Protein AF-A0A1S3KSY3-F1 (afdb_monomer_lite)

pLDDT: mean 75.84, std 14.39, range [44.94, 95.6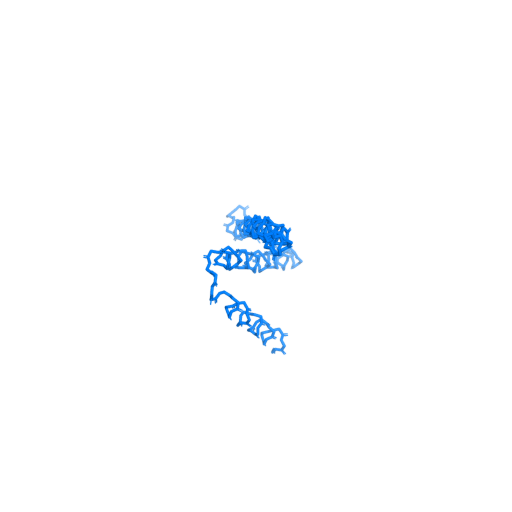9]

Structure (mmCIF, N/CA/C/O backbone):
data_AF-A0A1S3KSY3-F1
#
_entry.id   AF-A0A1S3KSY3-F1
#
loop_
_atom_site.group_PDB
_atom_site.id
_atom_site.type_symbol
_atom_site.label_atom_id
_atom_site.label_alt_id
_atom_site.label_comp_id
_atom_site.label_asym_id
_atom_site.label_entity_id
_atom_site.label_seq_id
_atom_site.pdbx_PDB_ins_code
_atom_site.Cartn_x
_atom_site.Cartn_y
_atom_site.Cartn_z
_atom_site.occupancy
_atom_site.B_iso_or_equiv
_atom_site.auth_seq_id
_atom_site.auth_comp_id
_atom_site.auth_asym_id
_atom_site.auth_atom_id
_atom_site.pdbx_PDB_model_num
ATOM 1 N N . MET A 1 1 ? -37.605 21.793 36.483 1.00 50.72 1 MET A N 1
ATOM 2 C CA . MET A 1 1 ? -37.504 21.871 35.009 1.00 50.72 1 MET A CA 1
ATOM 3 C C . MET A 1 1 ? -36.189 22.560 34.667 1.00 50.72 1 MET A C 1
ATOM 5 O O . MET A 1 1 ? -36.151 23.775 34.697 1.00 50.72 1 MET A O 1
ATOM 9 N N . GLY A 1 2 ? -35.093 21.818 34.480 1.00 53.72 2 GLY A N 1
ATOM 10 C CA . GLY A 1 2 ? -33.781 22.440 34.207 1.00 53.72 2 GLY A CA 1
ATOM 11 C C . GLY A 1 2 ? -32.570 21.506 34.314 1.00 53.72 2 GLY A C 1
ATOM 12 O O . GLY A 1 2 ? -31.487 21.847 33.864 1.00 53.72 2 GLY A O 1
ATOM 13 N N . LEU A 1 3 ? -32.747 20.292 34.845 1.00 49.75 3 LEU A N 1
ATOM 14 C CA . LEU A 1 3 ? -31.694 19.268 34.919 1.00 49.75 3 LEU A CA 1
ATOM 15 C C . LEU A 1 3 ? -31.666 18.326 33.692 1.00 49.75 3 LEU A C 1
ATOM 17 O O . LEU A 1 3 ? -31.154 17.218 33.778 1.00 49.75 3 LEU A O 1
ATOM 21 N N . GLY A 1 4 ? -32.258 18.746 32.567 1.00 51.00 4 GLY A N 1
ATOM 22 C CA . GLY A 1 4 ? -32.344 17.965 31.321 1.00 51.00 4 GLY A CA 1
ATOM 23 C C . GLY A 1 4 ? -31.548 18.540 30.143 1.00 51.00 4 GLY A C 1
ATOM 24 O O . GLY A 1 4 ? -31.403 17.867 29.131 1.00 51.00 4 GLY A O 1
ATOM 25 N N . GLU A 1 5 ? -31.008 19.758 30.260 1.00 50.69 5 GLU A N 1
ATOM 26 C CA . GLU A 1 5 ? -30.401 20.478 29.124 1.00 50.69 5 GLU A CA 1
ATOM 27 C C . GLU A 1 5 ? -28.861 20.443 29.124 1.00 50.69 5 GLU A C 1
ATOM 29 O O . GLU A 1 5 ? -28.235 20.629 28.082 1.00 50.69 5 GLU A O 1
ATOM 34 N N . ALA A 1 6 ? -28.225 20.121 30.257 1.00 51.12 6 ALA A N 1
ATOM 35 C CA . ALA A 1 6 ? -26.764 20.009 30.339 1.00 51.12 6 ALA A CA 1
ATOM 36 C C . ALA A 1 6 ? -26.219 18.687 29.760 1.00 51.12 6 ALA A C 1
ATOM 38 O O . ALA A 1 6 ? -25.087 18.647 29.287 1.00 51.12 6 ALA A O 1
ATOM 39 N N . SER A 1 7 ? -27.024 17.617 29.736 1.00 47.03 7 SER A N 1
ATOM 40 C CA . SER A 1 7 ? -26.601 16.307 29.210 1.00 47.03 7 SER A CA 1
ATOM 41 C C . SER A 1 7 ? -26.757 16.173 27.688 1.00 47.03 7 SER A C 1
ATOM 43 O O . SER A 1 7 ? -26.214 15.236 27.112 1.00 47.03 7 SER A O 1
ATOM 45 N N . ALA A 1 8 ? -27.475 17.090 27.029 1.00 49.59 8 ALA A N 1
ATOM 46 C CA . ALA A 1 8 ? -27.728 17.045 25.583 1.00 49.59 8 ALA A CA 1
ATOM 47 C C . ALA A 1 8 ? -26.726 17.873 24.755 1.00 49.59 8 ALA A C 1
ATOM 49 O O . ALA A 1 8 ? -26.650 17.725 23.539 1.00 49.59 8 ALA A O 1
ATOM 50 N N . ARG A 1 9 ? -25.936 18.746 25.398 1.00 46.03 9 ARG A N 1
ATOM 51 C CA . ARG A 1 9 ? -24.974 19.627 24.713 1.00 46.03 9 ARG A CA 1
ATOM 52 C C . ARG A 1 9 ? -23.563 19.030 24.604 1.00 46.03 9 ARG A C 1
ATOM 54 O O . ARG A 1 9 ? -22.753 19.540 23.839 1.00 46.03 9 ARG A O 1
ATOM 61 N N . GLY A 1 10 ? -23.293 17.945 25.332 1.00 44.94 10 GLY A N 1
ATOM 62 C CA . GLY A 1 10 ? -22.073 17.144 25.184 1.00 44.94 10 GLY A CA 1
ATOM 63 C C . GLY A 1 10 ? -22.133 16.164 24.010 1.00 44.94 10 GLY A C 1
ATOM 64 O O . GLY A 1 10 ? -21.118 15.926 23.385 1.00 44.94 10 GLY A O 1
ATOM 65 N N . THR A 1 11 ? -23.320 15.668 23.646 1.00 51.12 11 THR A N 1
ATOM 66 C CA . THR A 1 11 ? -23.484 14.568 22.677 1.00 51.12 11 THR A CA 1
ATOM 67 C C . THR A 1 11 ? -23.676 15.007 21.221 1.00 51.12 11 THR A C 1
ATOM 69 O O . THR A 1 11 ? -23.556 14.180 20.320 1.00 51.12 11 THR A O 1
ATOM 72 N N . ALA A 1 12 ? -23.941 16.292 20.952 1.00 48.34 12 ALA A N 1
ATOM 73 C CA . ALA A 1 12 ? -24.063 16.805 19.582 1.00 48.34 12 ALA A CA 1
ATOM 74 C C . ALA A 1 12 ? -22.694 16.949 18.887 1.00 48.34 12 ALA A C 1
ATOM 76 O O . ALA A 1 12 ? -22.552 16.584 17.724 1.00 48.34 12 ALA A O 1
ATOM 77 N N . MET A 1 13 ? -21.660 17.393 19.616 1.00 49.59 13 MET A N 1
ATOM 78 C CA . MET A 1 13 ? -20.311 17.555 19.052 1.00 49.59 13 MET A CA 1
ATOM 79 C C . MET A 1 13 ? -19.591 16.216 18.826 1.00 49.59 13 MET A C 1
ATOM 81 O O . MET A 1 13 ? -18.684 16.138 17.999 1.00 49.59 13 MET A O 1
ATOM 85 N N . ASP A 1 14 ? -20.026 15.152 19.504 1.00 55.34 14 ASP A N 1
ATOM 86 C CA . ASP A 1 14 ? -19.497 13.803 19.296 1.00 55.34 14 ASP A CA 1
ATOM 87 C C . ASP A 1 14 ? -20.012 13.180 17.986 1.00 55.34 14 ASP A C 1
ATOM 89 O O . ASP A 1 14 ? -19.254 12.514 17.279 1.00 55.34 14 ASP A O 1
ATOM 93 N N . GLY A 1 15 ? -21.274 13.436 17.611 1.00 58.66 15 GLY A N 1
ATOM 94 C CA . GLY A 1 15 ? -21.894 12.888 16.396 1.00 58.66 15 GLY A CA 1
ATOM 95 C C . GLY A 1 15 ? -21.346 13.481 15.091 1.00 58.66 15 GLY A C 1
ATOM 96 O O . GLY A 1 15 ? -21.083 12.744 14.132 1.00 58.66 15 GLY A O 1
ATOM 97 N N . ASP A 1 16 ? -21.108 14.795 15.066 1.00 61.56 16 ASP A N 1
ATOM 98 C CA . ASP A 1 16 ? -20.526 15.490 13.909 1.00 61.56 16 ASP A CA 1
ATOM 99 C C . ASP A 1 16 ? -19.032 15.161 13.744 1.00 61.56 16 ASP A C 1
ATOM 101 O O . ASP A 1 16 ? -18.549 14.946 12.629 1.00 61.56 16 ASP A O 1
ATOM 105 N N . CYS A 1 17 ? -18.298 15.035 14.856 1.00 65.50 17 CYS A N 1
ATOM 106 C CA . CYS A 1 17 ? -16.884 14.664 14.852 1.00 65.50 17 CYS A CA 1
ATOM 107 C C . CYS A 1 17 ? -16.673 13.216 14.375 1.00 65.50 17 CYS A C 1
ATOM 109 O O . CYS A 1 17 ? -15.844 12.975 13.493 1.00 65.50 17 CYS A O 1
ATOM 111 N N . LEU A 1 18 ? -17.472 12.254 14.864 1.00 68.12 18 LEU A N 1
ATOM 112 C CA . LEU A 1 18 ? -17.411 10.865 14.390 1.00 68.12 18 LEU A CA 1
ATOM 113 C C . LEU A 1 18 ? -17.749 10.738 12.901 1.00 68.12 18 LEU A C 1
ATOM 115 O O . LEU A 1 18 ? -17.142 9.924 12.201 1.00 68.12 18 LEU A O 1
ATOM 119 N N . SER A 1 19 ? -18.696 11.539 12.410 1.00 74.38 19 SER A N 1
ATOM 120 C CA . SER A 1 19 ? -19.078 11.554 10.995 1.00 74.38 19 SER A CA 1
ATOM 121 C C . SER A 1 19 ? -17.968 12.138 10.117 1.00 74.38 19 SER A C 1
ATOM 123 O O . SER A 1 19 ? -17.625 11.543 9.094 1.00 74.38 19 SER A O 1
ATOM 125 N N . CYS A 1 20 ? -17.330 13.231 10.552 1.00 76.44 20 CYS A N 1
ATOM 126 C CA . CYS A 1 20 ? -16.143 13.792 9.899 1.00 76.44 20 CYS A CA 1
ATOM 127 C C . CYS A 1 20 ? -14.987 12.786 9.849 1.00 76.44 20 CYS A C 1
ATOM 129 O O . CYS A 1 20 ? -14.375 12.604 8.798 1.00 76.44 20 CYS A O 1
ATOM 131 N N . ILE A 1 21 ? -14.708 12.091 10.953 1.00 78.44 21 ILE A N 1
ATOM 132 C CA . ILE A 1 21 ? -13.630 11.097 11.021 1.00 78.44 21 ILE A CA 1
ATOM 133 C C . ILE A 1 21 ? -13.932 9.896 10.117 1.00 78.44 21 ILE A C 1
ATOM 135 O O . ILE A 1 21 ? -13.057 9.490 9.354 1.00 78.44 21 ILE A O 1
ATOM 139 N N . LYS A 1 22 ? -15.161 9.357 10.129 1.00 72.12 22 LYS A N 1
ATOM 140 C CA . LYS A 1 22 ? -15.573 8.276 9.210 1.00 72.12 22 LYS A CA 1
ATOM 141 C C . LYS A 1 22 ? -15.414 8.697 7.746 1.00 72.12 22 LYS A C 1
ATOM 143 O O . LYS A 1 22 ? -14.908 7.915 6.942 1.00 72.12 22 LYS A O 1
ATOM 148 N N . TYR A 1 23 ? -15.800 9.927 7.408 1.00 79.94 23 TYR A N 1
ATOM 149 C CA . TYR A 1 23 ? -15.693 10.452 6.047 1.00 79.94 23 TYR A CA 1
ATOM 150 C C . TYR A 1 23 ? -14.238 10.662 5.609 1.00 79.94 23 TYR A C 1
ATOM 152 O O . TYR A 1 23 ? -13.853 10.218 4.529 1.00 79.94 23 TYR A O 1
ATOM 160 N N . LEU A 1 24 ? -13.401 11.264 6.462 1.00 83.75 24 LEU A N 1
ATOM 161 C CA . LEU A 1 24 ? -11.964 11.420 6.210 1.00 83.75 24 LEU A CA 1
ATOM 162 C C . LEU A 1 24 ? -11.267 10.064 6.072 1.00 83.75 24 LEU A C 1
ATOM 164 O O . LEU A 1 24 ? -10.432 9.892 5.185 1.00 83.75 24 LEU A O 1
ATOM 168 N N . MET A 1 25 ? -11.639 9.087 6.901 1.00 82.00 25 MET A N 1
ATOM 169 C CA . MET A 1 25 ? -11.104 7.732 6.831 1.00 82.00 25 MET A CA 1
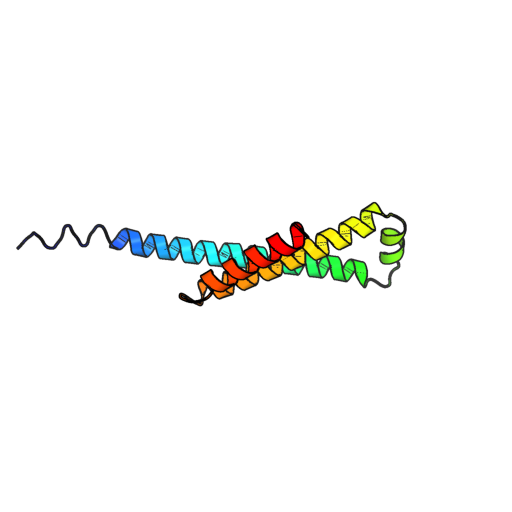ATOM 170 C C . MET A 1 25 ? -11.496 7.054 5.515 1.00 82.00 25 MET A C 1
ATOM 172 O O . MET A 1 25 ? -10.640 6.461 4.863 1.00 82.00 25 MET A O 1
ATOM 176 N N . PHE A 1 26 ? -12.753 7.173 5.084 1.00 82.31 26 PHE A N 1
ATOM 177 C CA . PHE A 1 26 ? -13.192 6.654 3.789 1.00 82.31 26 PHE A CA 1
ATOM 178 C C . PHE A 1 26 ? -12.451 7.326 2.627 1.00 82.31 26 PHE A C 1
ATOM 180 O O . PHE A 1 26 ? -11.922 6.632 1.762 1.00 82.31 26 PHE A O 1
ATOM 187 N N . LEU A 1 27 ? -12.348 8.658 2.640 1.00 88.00 27 LEU A N 1
ATOM 188 C CA . LEU A 1 27 ? -11.674 9.428 1.596 1.00 88.00 27 LEU A CA 1
ATOM 189 C C . LEU A 1 27 ? -10.190 9.060 1.487 1.00 88.00 27 LEU A C 1
ATOM 191 O O . LEU A 1 27 ? -9.702 8.789 0.395 1.00 88.00 27 LEU A O 1
ATOM 195 N N . PHE A 1 28 ? -9.473 9.007 2.607 1.00 87.88 28 PHE A N 1
ATOM 196 C CA . PHE A 1 28 ? -8.052 8.672 2.613 1.00 87.88 28 PHE A CA 1
ATOM 197 C C . PHE A 1 28 ? -7.795 7.225 2.166 1.00 87.88 28 PHE A C 1
ATOM 199 O O . PHE A 1 28 ? -6.916 6.988 1.340 1.00 87.88 28 PHE A O 1
ATOM 206 N N . ASN A 1 29 ? -8.600 6.261 2.633 1.00 86.50 29 ASN A N 1
ATOM 207 C CA . ASN A 1 29 ? -8.505 4.871 2.171 1.00 86.50 29 ASN A CA 1
ATOM 208 C C . ASN A 1 29 ? -8.828 4.736 0.678 1.00 86.50 29 ASN A C 1
ATOM 210 O O . ASN A 1 29 ? -8.171 3.969 -0.022 1.00 86.50 29 ASN A O 1
ATOM 214 N N . PHE A 1 30 ? -9.785 5.516 0.173 1.00 87.88 30 PHE A N 1
ATOM 215 C CA . PHE A 1 30 ? -10.108 5.556 -1.248 1.00 87.88 30 PHE A CA 1
ATOM 216 C C . PHE A 1 30 ? -8.964 6.148 -2.086 1.00 87.88 30 PHE A C 1
ATOM 218 O O . PHE A 1 30 ? -8.635 5.616 -3.144 1.00 87.88 30 PHE A O 1
ATOM 225 N N . LEU A 1 31 ? -8.295 7.197 -1.599 1.00 93.06 31 LEU A N 1
ATOM 226 C CA . LEU A 1 31 ? -7.100 7.743 -2.249 1.00 93.06 31 LEU A CA 1
ATOM 227 C C . LEU A 1 31 ? -5.943 6.735 -2.260 1.00 93.06 31 LEU A C 1
ATOM 229 O O . LEU A 1 31 ? -5.284 6.585 -3.288 1.00 93.06 31 LEU A O 1
ATOM 233 N N . ILE A 1 32 ? -5.726 6.007 -1.160 1.00 89.94 32 ILE A N 1
ATOM 234 C CA . ILE A 1 32 ? -4.734 4.922 -1.102 1.00 89.94 32 ILE A CA 1
ATOM 235 C C . ILE A 1 32 ? -5.085 3.806 -2.089 1.00 89.94 32 ILE A C 1
ATOM 237 O O . ILE A 1 32 ? -4.206 3.328 -2.801 1.00 89.94 32 ILE A O 1
ATOM 241 N N . PHE A 1 33 ? -6.357 3.419 -2.174 1.00 91.62 33 PHE A N 1
ATOM 242 C CA . PHE A 1 33 ? -6.834 2.423 -3.129 1.00 91.62 33 PHE A CA 1
ATOM 243 C C . PHE A 1 33 ? -6.556 2.848 -4.578 1.00 91.62 33 PHE A C 1
ATOM 245 O O . PHE A 1 33 ? -5.988 2.072 -5.349 1.00 91.62 33 PHE A O 1
ATOM 252 N N . LEU A 1 34 ? -6.890 4.094 -4.935 1.00 94.69 34 LEU A N 1
ATOM 253 C CA . LEU A 1 34 ? -6.605 4.646 -6.259 1.00 94.69 34 LEU A CA 1
ATOM 254 C C . LEU A 1 34 ? -5.099 4.692 -6.536 1.00 94.69 34 LEU A C 1
ATOM 256 O O . LEU A 1 34 ? -4.664 4.238 -7.593 1.00 94.69 34 LEU A O 1
ATOM 260 N N . GLY A 1 35 ? -4.296 5.155 -5.576 1.00 94.81 35 GLY A N 1
ATOM 261 C CA . GLY A 1 35 ? -2.837 5.167 -5.685 1.00 94.81 35 GLY A CA 1
ATOM 262 C C . GLY A 1 35 ? -2.246 3.768 -5.879 1.00 94.81 35 GLY A C 1
ATOM 263 O O . GLY A 1 35 ? -1.439 3.563 -6.782 1.00 94.81 35 GLY A O 1
ATOM 264 N N . GLY A 1 36 ? -2.695 2.783 -5.098 1.00 94.69 36 GLY A N 1
ATOM 265 C CA . GLY A 1 36 ? -2.293 1.382 -5.235 1.00 94.69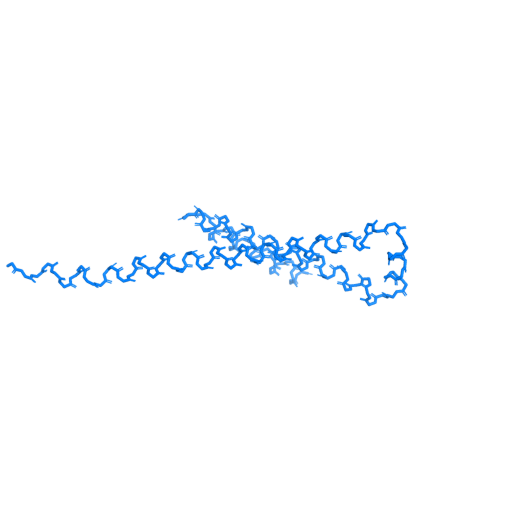 36 GLY A CA 1
ATOM 266 C C . GLY A 1 36 ? -2.682 0.800 -6.593 1.00 94.69 36 GLY A C 1
ATOM 267 O O . GLY A 1 36 ? -1.850 0.183 -7.254 1.00 94.69 36 GLY A O 1
ATOM 268 N N . SER A 1 37 ? -3.905 1.069 -7.064 1.00 94.69 37 SER A N 1
ATOM 269 C CA . SER A 1 37 ? -4.358 0.641 -8.395 1.00 94.69 37 SER A CA 1
ATOM 270 C C . SER A 1 37 ? -3.525 1.255 -9.524 1.00 94.69 37 SER A C 1
ATOM 272 O O . SER A 1 37 ? -3.196 0.566 -10.487 1.00 94.69 37 SER A O 1
ATOM 274 N N . PHE A 1 38 ? -3.115 2.520 -9.381 1.00 95.69 38 PHE A N 1
ATOM 275 C CA . PHE A 1 38 ? -2.253 3.202 -10.340 1.00 95.69 38 PHE A CA 1
ATOM 276 C C . PHE A 1 38 ? -0.843 2.603 -10.350 1.00 95.69 38 PHE A C 1
ATOM 278 O O . PHE A 1 38 ? -0.326 2.283 -11.417 1.00 95.69 38 PHE A O 1
ATOM 285 N N . LEU A 1 39 ? -0.241 2.380 -9.177 1.00 93.69 39 LEU A N 1
ATOM 286 C CA . LEU A 1 39 ? 1.075 1.742 -9.057 1.00 93.69 39 LEU A CA 1
ATOM 287 C C . LEU A 1 39 ? 1.076 0.314 -9.614 1.00 93.69 39 LEU A C 1
ATOM 289 O O . LEU A 1 39 ? 2.016 -0.067 -10.308 1.00 93.69 39 LEU A O 1
ATOM 293 N N . LEU A 1 40 ?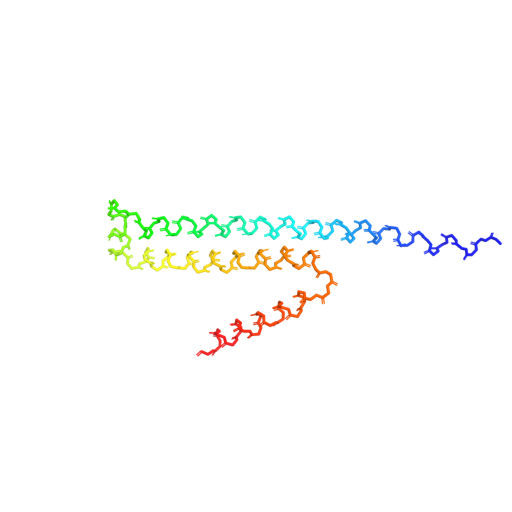 0.013 -0.456 -9.367 1.00 94.12 40 LEU A N 1
ATOM 294 C CA . LEU A 1 40 ? -0.180 -1.772 -9.973 1.00 94.12 40 LEU A CA 1
ATOM 295 C C . LEU A 1 40 ? -0.315 -1.681 -11.489 1.00 94.12 40 LEU A C 1
ATOM 297 O O . LEU A 1 40 ? 0.350 -2.427 -12.197 1.00 94.12 40 LEU A O 1
ATOM 301 N N . GLY A 1 41 ? -1.140 -0.760 -11.988 1.00 93.19 41 GLY A N 1
ATOM 302 C CA . GLY A 1 41 ? -1.327 -0.543 -13.419 1.00 93.19 41 GLY A CA 1
ATOM 303 C C . GLY A 1 41 ? -0.014 -0.209 -14.120 1.00 93.19 41 GLY A C 1
ATOM 304 O O . GLY A 1 41 ? 0.321 -0.850 -15.110 1.00 93.19 41 GLY A O 1
ATOM 305 N N . VAL A 1 42 ? 0.769 0.724 -13.570 1.00 90.44 42 VAL A N 1
ATOM 306 C CA . VAL A 1 42 ? 2.090 1.094 -14.103 1.00 90.44 42 VAL A CA 1
ATOM 307 C C . VAL A 1 42 ? 3.085 -0.062 -13.983 1.00 90.44 42 VAL A C 1
ATOM 309 O O . VAL A 1 42 ? 3.805 -0.342 -14.936 1.00 90.44 42 VAL A O 1
ATOM 312 N N . GLY A 1 43 ? 3.114 -0.771 -12.852 1.00 89.62 43 GLY A N 1
ATOM 313 C CA . GLY A 1 43 ? 3.991 -1.927 -12.666 1.00 89.62 43 GLY A CA 1
ATOM 314 C C . GLY A 1 43 ? 3.704 -3.033 -13.682 1.00 89.62 43 GLY A C 1
ATOM 315 O O . GLY A 1 43 ? 4.613 -3.479 -14.380 1.00 89.62 43 GLY A O 1
ATOM 316 N N . VAL A 1 44 ? 2.434 -3.426 -13.827 1.00 90.25 44 VAL A N 1
ATOM 317 C CA . VAL A 1 44 ? 1.993 -4.421 -14.818 1.00 90.25 44 VAL A CA 1
ATOM 318 C C . VAL A 1 44 ? 2.259 -3.931 -16.237 1.00 90.25 44 VAL A C 1
ATOM 320 O O . VAL A 1 44 ? 2.739 -4.713 -17.052 1.00 90.25 44 VAL A O 1
ATOM 323 N N . TRP A 1 45 ? 2.004 -2.653 -16.530 1.00 89.12 45 TRP A N 1
ATOM 324 C CA . TRP A 1 45 ? 2.295 -2.058 -17.833 1.00 89.12 45 TRP A CA 1
ATOM 325 C C . TRP A 1 45 ? 3.767 -2.248 -18.204 1.00 89.12 45 TRP A C 1
ATOM 327 O O . TRP A 1 45 ? 4.062 -2.815 -19.249 1.00 89.12 45 TRP A O 1
ATOM 337 N N . VAL A 1 46 ? 4.689 -1.887 -17.306 1.00 85.31 46 VAL A N 1
ATOM 338 C CA . VAL A 1 46 ? 6.140 -2.052 -17.511 1.00 85.31 46 VAL A CA 1
ATOM 339 C C . VAL A 1 46 ? 6.542 -3.524 -17.693 1.00 85.31 46 VAL A C 1
ATOM 341 O O . VAL A 1 46 ? 7.468 -3.823 -18.444 1.00 85.31 46 VAL A O 1
ATOM 344 N N . LEU A 1 47 ? 5.848 -4.454 -17.030 1.00 81.19 47 LEU A N 1
ATOM 345 C CA . LEU A 1 47 ? 6.084 -5.900 -17.137 1.00 81.19 47 LEU A CA 1
ATOM 346 C C . LEU A 1 47 ? 5.546 -6.517 -18.440 1.00 81.19 47 LEU A C 1
ATOM 348 O O . LEU A 1 47 ? 6.112 -7.503 -18.913 1.00 81.19 47 LEU A O 1
ATOM 352 N N . VAL A 1 48 ? 4.455 -5.976 -18.989 1.00 83.44 48 VAL A N 1
ATOM 353 C CA . VAL A 1 48 ? 3.747 -6.503 -20.171 1.00 83.44 48 VAL A CA 1
ATOM 354 C C . VAL A 1 48 ? 4.181 -5.817 -21.468 1.00 83.44 48 VAL A C 1
ATOM 356 O O . VAL A 1 48 ? 3.957 -6.377 -22.539 1.00 83.44 48 VAL A O 1
ATOM 359 N N . ASP A 1 49 ? 4.817 -4.644 -21.394 1.00 82.69 49 ASP A N 1
ATOM 360 C CA . ASP A 1 49 ? 5.153 -3.837 -22.566 1.00 82.69 49 ASP A CA 1
ATOM 361 C C . ASP A 1 49 ? 6.027 -4.616 -23.581 1.00 82.69 49 ASP A C 1
ATOM 363 O O . ASP A 1 49 ? 7.183 -4.953 -23.288 1.00 82.69 49 ASP A O 1
ATOM 367 N N . PRO A 1 50 ? 5.508 -4.909 -24.791 1.00 61.59 50 PRO A N 1
ATOM 368 C CA . PRO A 1 50 ? 6.213 -5.707 -25.793 1.00 61.59 50 PRO A CA 1
ATOM 369 C C . PRO A 1 50 ? 7.304 -4.915 -26.528 1.00 61.59 50 PRO A C 1
ATOM 371 O O . PRO A 1 50 ? 7.999 -5.464 -27.379 1.00 61.59 50 PRO A O 1
ATOM 374 N N . THR A 1 51 ? 7.479 -3.629 -26.215 1.00 70.12 51 THR A N 1
ATOM 375 C CA . THR A 1 51 ? 8.412 -2.719 -26.899 1.00 70.12 51 THR A CA 1
ATOM 376 C C . THR A 1 51 ? 9.879 -2.864 -26.462 1.00 70.12 51 THR A C 1
ATOM 378 O O . THR A 1 51 ? 10.728 -2.078 -26.874 1.00 70.12 51 THR A O 1
ATOM 381 N N . GLY A 1 52 ? 10.214 -3.878 -25.654 1.00 69.50 52 GLY A N 1
ATOM 382 C CA . GLY A 1 52 ? 11.583 -4.144 -25.183 1.00 69.50 52 GLY A CA 1
ATOM 383 C C . GLY A 1 52 ? 11.951 -3.447 -23.868 1.00 69.50 52 GLY A C 1
ATOM 384 O O . GLY A 1 52 ? 13.047 -3.654 -23.351 1.00 69.50 52 GLY A O 1
ATOM 385 N N . PHE A 1 53 ? 11.030 -2.691 -23.260 1.00 72.19 53 PHE A N 1
ATOM 386 C CA . PHE A 1 53 ? 11.211 -2.109 -21.922 1.00 72.19 53 PHE A CA 1
ATOM 387 C C . PHE A 1 53 ? 11.499 -3.165 -20.855 1.00 72.19 53 PHE A C 1
ATOM 389 O O . PHE A 1 53 ? 12.351 -2.956 -19.992 1.00 72.19 53 PHE A O 1
ATOM 396 N N . ARG A 1 54 ? 10.850 -4.330 -20.955 1.00 72.94 54 ARG A N 1
ATOM 397 C CA . ARG A 1 54 ? 11.116 -5.471 -20.077 1.00 72.94 54 ARG A CA 1
ATOM 398 C C . ARG A 1 54 ? 12.574 -5.932 -20.147 1.00 72.94 54 ARG A C 1
ATOM 400 O O . ARG A 1 54 ? 13.145 -6.242 -19.109 1.00 72.94 54 ARG A O 1
ATOM 407 N N . GLU A 1 55 ? 13.188 -5.925 -21.330 1.00 76.62 55 GLU A N 1
ATOM 408 C CA . GLU A 1 55 ? 14.594 -6.310 -21.526 1.00 76.62 55 GLU A CA 1
ATOM 409 C C . GLU A 1 55 ? 15.554 -5.257 -20.949 1.00 76.62 55 GLU A C 1
ATOM 411 O O . GLU A 1 55 ? 16.539 -5.608 -20.310 1.00 76.62 55 GLU A O 1
ATOM 416 N N . ILE A 1 56 ? 15.243 -3.963 -21.083 1.00 74.00 56 ILE A N 1
ATOM 417 C CA . ILE A 1 56 ? 16.050 -2.862 -20.517 1.00 74.00 56 ILE A CA 1
ATOM 418 C C . ILE A 1 56 ? 15.990 -2.861 -18.981 1.00 74.00 56 ILE A C 1
ATOM 420 O O . ILE A 1 56 ? 16.998 -2.642 -18.299 1.00 74.00 56 ILE A O 1
ATOM 424 N N . VAL A 1 57 ? 14.805 -3.128 -18.429 1.00 73.81 57 VAL A N 1
ATOM 425 C CA . VAL A 1 57 ? 14.584 -3.276 -16.987 1.00 73.81 57 VAL A CA 1
ATOM 426 C C . VAL A 1 57 ? 15.252 -4.549 -16.466 1.00 73.81 57 VAL A C 1
ATOM 428 O O . VAL A 1 57 ? 15.876 -4.503 -15.412 1.00 73.81 57 VAL A O 1
ATOM 431 N N . ALA A 1 58 ? 15.183 -5.665 -17.199 1.00 73.94 58 ALA A N 1
ATOM 432 C CA . ALA A 1 58 ? 15.838 -6.923 -16.833 1.00 73.94 58 ALA A CA 1
ATOM 433 C C . ALA A 1 58 ? 17.368 -6.864 -16.955 1.00 73.94 58 ALA A C 1
ATOM 435 O O . ALA A 1 58 ? 18.066 -7.501 -16.169 1.00 73.94 58 ALA A O 1
ATOM 436 N N . ALA A 1 59 ? 17.899 -6.060 -17.881 1.00 82.31 59 ALA A N 1
ATOM 437 C CA . ALA A 1 59 ? 19.335 -5.832 -18.029 1.00 82.31 59 ALA A CA 1
ATOM 438 C C . ALA A 1 59 ? 19.958 -5.176 -16.788 1.00 82.31 59 ALA A C 1
ATOM 440 O O . ALA A 1 59 ? 21.164 -5.280 -16.570 1.00 82.31 59 ALA A O 1
ATOM 441 N N . ASN A 1 60 ? 19.142 -4.520 -15.959 1.00 82.19 60 ASN A N 1
ATOM 442 C CA . ASN A 1 60 ? 19.592 -3.880 -14.740 1.00 82.19 60 ASN A CA 1
ATOM 443 C C . ASN A 1 60 ? 18.877 -4.475 -13.515 1.00 82.19 60 ASN A C 1
ATOM 445 O O . ASN A 1 60 ? 17.713 -4.153 -13.259 1.00 82.19 60 ASN A O 1
ATOM 449 N N . PRO A 1 61 ? 19.573 -5.259 -12.675 1.00 81.31 61 PRO A N 1
ATOM 450 C CA . PRO A 1 61 ? 18.947 -5.958 -11.549 1.00 81.31 61 PRO A CA 1
ATOM 451 C C . PRO A 1 61 ? 18.265 -5.012 -10.545 1.00 81.31 61 PRO A C 1
ATOM 453 O O . PRO A 1 61 ? 17.280 -5.387 -9.909 1.00 81.31 61 PRO A O 1
ATOM 456 N N . LEU A 1 62 ? 18.738 -3.765 -10.440 1.00 84.44 62 LEU A N 1
ATOM 457 C CA . LEU A 1 62 ? 18.130 -2.732 -9.598 1.00 84.44 62 LEU A CA 1
ATOM 458 C C . LEU A 1 62 ? 16.739 -2.309 -10.089 1.00 84.44 62 LEU A C 1
ATOM 460 O O . LEU A 1 62 ? 15.816 -2.203 -9.285 1.00 84.44 62 LEU A O 1
ATOM 464 N N . PHE A 1 63 ? 16.568 -2.100 -11.397 1.00 83.75 63 PHE A N 1
ATOM 465 C CA . PHE A 1 63 ? 15.278 -1.699 -11.962 1.00 83.75 63 PHE A CA 1
ATOM 466 C C . PHE A 1 63 ? 14.285 -2.858 -11.936 1.00 83.75 63 PHE A C 1
ATOM 468 O O . PHE A 1 63 ? 13.129 -2.657 -11.572 1.00 83.75 63 PHE A O 1
ATOM 475 N N . PHE A 1 64 ? 14.744 -4.076 -12.237 1.00 83.00 64 PHE A N 1
ATOM 476 C CA . PHE A 1 64 ? 13.919 -5.278 -12.138 1.00 83.00 64 PHE A CA 1
ATOM 477 C C . PHE A 1 64 ? 13.366 -5.480 -10.720 1.00 83.00 64 PHE A C 1
ATOM 479 O O . PHE A 1 64 ? 12.164 -5.667 -10.531 1.00 83.00 64 PHE A O 1
ATOM 486 N N . THR A 1 65 ? 14.233 -5.347 -9.713 1.00 87.31 65 THR A N 1
ATOM 487 C CA . THR A 1 65 ? 13.840 -5.423 -8.300 1.00 87.31 65 THR A CA 1
ATOM 488 C C . THR A 1 65 ? 12.897 -4.278 -7.925 1.00 87.31 65 THR A C 1
ATOM 490 O O . THR A 1 65 ? 11.879 -4.504 -7.276 1.00 87.31 65 THR A O 1
ATOM 493 N N . GLY A 1 66 ? 13.185 -3.056 -8.380 1.00 88.44 66 GLY A N 1
ATOM 494 C CA . GLY A 1 66 ? 12.353 -1.880 -8.124 1.00 88.44 66 GLY A CA 1
ATOM 495 C C . GLY A 1 66 ? 10.920 -2.030 -8.638 1.00 88.44 66 GLY A C 1
ATOM 496 O O . GLY A 1 66 ? 9.980 -1.748 -7.900 1.00 88.44 66 GLY A O 1
ATOM 497 N N . VAL A 1 67 ? 10.735 -2.538 -9.862 1.00 88.19 67 VAL A N 1
ATOM 498 C CA . VAL A 1 67 ? 9.398 -2.786 -10.434 1.00 88.19 67 VAL A CA 1
ATOM 499 C C . VAL A 1 67 ? 8.634 -3.817 -9.607 1.00 88.19 67 VAL A C 1
ATOM 501 O O . VAL A 1 67 ? 7.459 -3.610 -9.313 1.00 88.19 67 VAL A O 1
ATOM 504 N N . TYR A 1 68 ? 9.298 -4.888 -9.167 1.00 87.81 68 TYR A N 1
ATOM 505 C CA . TYR A 1 68 ? 8.669 -5.920 -8.341 1.00 87.81 68 TYR A CA 1
ATOM 506 C C . TYR A 1 68 ? 8.269 -5.397 -6.952 1.00 87.81 68 TYR A C 1
ATOM 508 O O . TYR A 1 68 ? 7.182 -5.705 -6.465 1.00 87.81 68 TYR A O 1
ATOM 516 N N . ILE A 1 69 ? 9.103 -4.551 -6.337 1.00 91.00 69 ILE A N 1
ATOM 517 C CA . ILE A 1 69 ? 8.792 -3.892 -5.059 1.00 91.00 69 ILE A CA 1
ATOM 518 C C . ILE A 1 69 ? 7.622 -2.920 -5.222 1.00 91.00 69 ILE A C 1
ATOM 520 O O . ILE A 1 69 ? 6.720 -2.922 -4.390 1.00 91.00 69 ILE A O 1
ATOM 524 N N . ILE A 1 70 ? 7.598 -2.114 -6.288 1.00 89.50 70 ILE A N 1
ATOM 525 C CA . ILE A 1 70 ? 6.484 -1.196 -6.574 1.00 89.50 70 ILE A CA 1
ATOM 526 C C . ILE A 1 70 ? 5.187 -1.980 -6.795 1.00 89.50 70 ILE A C 1
ATOM 528 O O . ILE A 1 70 ? 4.143 -1.580 -6.285 1.00 89.50 70 ILE A O 1
ATOM 532 N N . LEU A 1 71 ? 5.253 -3.117 -7.492 1.00 92.00 71 LEU A N 1
ATOM 533 C CA . LEU A 1 71 ? 4.113 -4.005 -7.694 1.00 92.00 71 LEU A CA 1
ATOM 534 C C . LEU A 1 71 ? 3.606 -4.579 -6.359 1.00 92.00 71 LEU A C 1
ATOM 536 O O . LEU A 1 71 ? 2.410 -4.535 -6.081 1.00 92.00 71 LEU A O 1
ATOM 540 N N . ALA A 1 72 ? 4.512 -5.068 -5.507 1.00 90.81 72 ALA A N 1
ATOM 541 C CA . ALA A 1 72 ? 4.176 -5.627 -4.198 1.00 90.81 72 ALA A CA 1
ATOM 542 C C . ALA A 1 72 ? 3.596 -4.567 -3.243 1.00 90.81 72 ALA A C 1
ATOM 544 O O . ALA A 1 72 ? 2.561 -4.791 -2.614 1.00 90.81 72 ALA A O 1
ATOM 545 N N . MET A 1 73 ? 4.217 -3.387 -3.179 1.00 91.00 73 MET A N 1
ATOM 546 C CA . MET A 1 73 ? 3.728 -2.236 -2.414 1.00 91.00 73 MET A CA 1
ATOM 547 C C . MET A 1 73 ? 2.366 -1.768 -2.938 1.00 91.00 73 MET A C 1
ATOM 549 O O . MET A 1 73 ? 1.446 -1.559 -2.153 1.00 91.00 73 MET A O 1
ATOM 553 N N . GLY A 1 74 ? 2.200 -1.658 -4.259 1.00 93.50 74 GLY A N 1
ATOM 554 C CA . GLY A 1 74 ? 0.933 -1.297 -4.896 1.00 93.50 74 GLY A CA 1
ATOM 555 C C . GLY A 1 74 ? -0.185 -2.291 -4.576 1.00 93.50 74 GLY A C 1
ATOM 556 O O . GLY A 1 74 ? -1.292 -1.870 -4.249 1.00 93.50 74 GLY A O 1
ATOM 557 N N . ALA A 1 75 ? 0.114 -3.596 -4.582 1.00 92.56 75 ALA A N 1
ATOM 558 C CA . ALA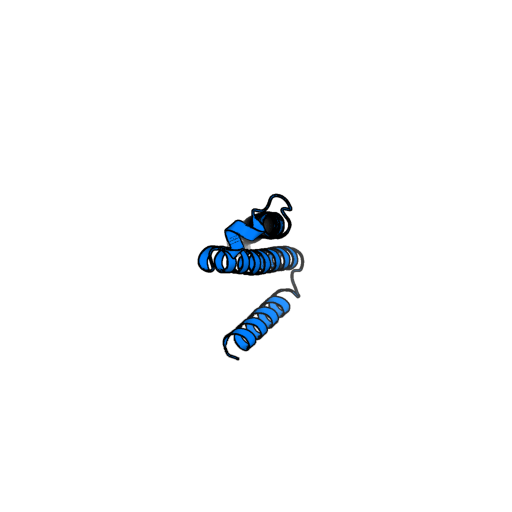 A 1 75 ? -0.819 -4.652 -4.186 1.00 92.56 75 ALA A CA 1
ATOM 559 C C . ALA A 1 75 ? -1.235 -4.526 -2.718 1.00 92.56 75 ALA A C 1
ATOM 561 O O . ALA A 1 75 ? -2.426 -4.538 -2.415 1.00 92.56 75 ALA A O 1
ATOM 562 N N . MET A 1 76 ? -0.267 -4.347 -1.816 1.00 88.81 76 MET A N 1
ATOM 563 C CA . MET A 1 76 ? -0.528 -4.120 -0.394 1.00 88.81 76 MET A CA 1
ATOM 564 C C . MET A 1 76 ? -1.413 -2.884 -0.183 1.00 88.81 76 MET A C 1
ATOM 566 O O . MET A 1 76 ? -2.429 -2.975 0.498 1.00 88.81 76 MET A O 1
ATOM 570 N N . LEU A 1 77 ? -1.087 -1.747 -0.808 1.00 90.31 77 LEU A N 1
ATOM 571 C CA . LEU A 1 77 ? -1.865 -0.507 -0.695 1.00 90.31 77 LEU A CA 1
ATOM 572 C C . LEU A 1 77 ? -3.278 -0.653 -1.270 1.00 90.31 77 LEU A C 1
ATOM 574 O O . LEU A 1 77 ? -4.239 -0.194 -0.656 1.00 90.31 77 LEU A O 1
ATOM 578 N N . PHE A 1 78 ? -3.427 -1.333 -2.408 1.00 91.88 78 PHE A N 1
ATOM 579 C CA . PHE A 1 78 ? -4.730 -1.628 -3.001 1.00 91.88 78 PHE A CA 1
ATOM 580 C C . PHE A 1 78 ? -5.598 -2.475 -2.060 1.00 91.88 78 PHE A C 1
ATOM 582 O O . PHE A 1 78 ? -6.754 -2.129 -1.811 1.00 91.88 78 PHE A O 1
ATOM 589 N N . LEU A 1 79 ? -5.037 -3.544 -1.483 1.00 86.12 79 LEU A N 1
ATOM 590 C CA . LEU A 1 79 ? -5.744 -4.403 -0.530 1.00 86.12 79 LEU A CA 1
ATOM 591 C C . LEU A 1 79 ? -6.091 -3.649 0.757 1.00 86.12 79 LEU A C 1
ATOM 593 O O . LEU A 1 79 ? -7.228 -3.728 1.211 1.00 86.12 79 LEU A O 1
ATOM 597 N N . LEU A 1 80 ? -5.157 -2.879 1.321 1.00 84.31 80 LEU A N 1
ATOM 598 C CA . LEU A 1 80 ? -5.395 -2.070 2.520 1.00 84.31 80 LEU A CA 1
ATOM 599 C C . LEU A 1 80 ? -6.481 -1.011 2.288 1.00 84.31 80 LEU A C 1
ATOM 601 O O . LEU A 1 80 ? -7.381 -0.883 3.115 1.00 84.31 80 LEU A O 1
ATOM 605 N N . GLY A 1 81 ? -6.452 -0.310 1.151 1.00 86.44 81 GLY A N 1
ATOM 606 C CA . GLY A 1 81 ? -7.472 0.672 0.783 1.00 86.44 81 GLY A CA 1
ATOM 607 C C . GLY A 1 81 ? -8.848 0.036 0.566 1.00 86.44 81 GLY A C 1
ATOM 608 O O . GLY A 1 81 ? -9.846 0.530 1.091 1.00 86.44 81 GLY A O 1
ATOM 609 N N . PHE A 1 82 ? -8.912 -1.112 -0.121 1.00 81.25 82 PHE A N 1
ATOM 610 C CA . PHE A 1 82 ? -10.159 -1.859 -0.322 1.00 81.25 82 PHE A CA 1
ATOM 611 C C . PHE A 1 82 ? -10.748 -2.357 1.005 1.00 81.25 82 PHE A C 1
ATOM 613 O O . PHE A 1 82 ? -11.935 -2.165 1.277 1.00 81.25 82 PHE A O 1
ATOM 620 N N . LEU A 1 83 ? -9.910 -2.934 1.872 1.00 78.44 83 LEU A N 1
ATOM 621 C CA . LEU A 1 83 ? -10.298 -3.383 3.210 1.00 78.44 83 LEU A CA 1
ATOM 622 C C . LEU A 1 83 ? -10.741 -2.211 4.098 1.00 78.44 83 LEU A C 1
ATOM 624 O O . LEU A 1 83 ? -11.710 -2.349 4.848 1.00 78.44 83 LEU A O 1
ATOM 628 N N . GLY A 1 84 ? -10.090 -1.051 3.977 1.00 76.94 84 GLY A N 1
ATOM 629 C CA . GLY A 1 84 ? -10.461 0.189 4.658 1.00 76.94 84 GLY A CA 1
ATOM 630 C C . GLY A 1 84 ? -11.832 0.716 4.227 1.00 76.94 84 GLY A C 1
ATOM 631 O O . GLY A 1 84 ? -12.663 1.040 5.078 1.00 76.94 84 GLY A O 1
ATOM 632 N N . CYS A 1 85 ? -12.126 0.715 2.922 1.00 74.25 85 CYS A N 1
ATOM 633 C CA . CYS A 1 85 ? -13.449 1.066 2.397 1.00 74.25 85 CYS A CA 1
ATOM 634 C C . CYS A 1 85 ? -14.528 0.064 2.843 1.00 74.25 85 CYS A C 1
ATOM 636 O O . CYS A 1 85 ? -15.598 0.477 3.295 1.00 74.25 85 CYS A O 1
ATOM 638 N N . CYS A 1 86 ? -14.252 -1.245 2.796 1.00 70.81 86 CYS A N 1
ATOM 639 C CA . CYS A 1 86 ? -15.165 -2.262 3.326 1.00 70.81 86 CYS A CA 1
ATOM 640 C C . CYS A 1 86 ? -15.413 -2.093 4.835 1.00 70.81 86 CYS A C 1
ATOM 642 O O . CYS A 1 86 ? -16.529 -2.334 5.300 1.00 70.81 86 CYS A O 1
ATOM 644 N N . GLY A 1 87 ? -14.406 -1.642 5.589 1.00 70.00 87 GLY A N 1
ATOM 645 C CA . GLY A 1 87 ? -14.512 -1.379 7.024 1.00 70.00 87 GLY A CA 1
ATOM 646 C C . GLY A 1 87 ? -15.314 -0.143 7.382 1.00 70.00 87 GLY A C 1
ATOM 647 O O . GLY A 1 87 ? -16.066 -0.184 8.352 1.00 70.00 87 GLY A O 1
ATOM 648 N N . ALA A 1 88 ? -15.237 0.906 6.565 1.00 67.50 88 ALA A N 1
ATOM 649 C CA . ALA A 1 88 ? -16.081 2.085 6.724 1.00 67.50 88 ALA A CA 1
ATOM 650 C C . ALA A 1 88 ? -17.573 1.772 6.489 1.00 67.50 88 ALA A C 1
ATOM 652 O O . ALA A 1 88 ? -18.431 2.368 7.132 1.00 67.50 88 ALA A O 1
ATOM 653 N N . ILE A 1 89 ? -17.883 0.818 5.597 1.00 63.31 89 ILE A N 1
ATOM 654 C CA . ILE A 1 89 ? -19.262 0.443 5.233 1.00 63.31 89 ILE A CA 1
ATOM 655 C C . ILE A 1 89 ? -19.862 -0.595 6.204 1.00 63.31 89 ILE A C 1
ATOM 657 O O . ILE A 1 89 ? -21.073 -0.606 6.425 1.00 63.31 89 ILE A O 1
ATOM 661 N N . ARG A 1 90 ? -19.053 -1.486 6.801 1.00 58.16 90 ARG A N 1
ATOM 662 C CA . ARG A 1 90 ? -19.530 -2.537 7.722 1.00 58.16 90 ARG A CA 1
ATOM 663 C C . ARG A 1 90 ? -19.135 -2.265 9.171 1.00 58.16 90 ARG A C 1
ATOM 665 O O . ARG A 1 90 ? -18.113 -2.753 9.652 1.00 58.16 90 ARG A O 1
ATOM 672 N N . GLU A 1 91 ? -20.040 -1.627 9.905 1.00 60.69 91 GLU A N 1
ATOM 673 C CA . GLU A 1 91 ? -19.906 -1.244 11.322 1.00 60.69 91 GLU A CA 1
ATOM 674 C C . GLU A 1 91 ? -19.840 -2.420 12.338 1.00 60.69 91 GLU A C 1
ATOM 676 O O . GLU A 1 91 ? -20.120 -2.229 13.512 1.00 60.69 91 GLU A O 1
ATOM 681 N N . ASN A 1 92 ? -19.476 -3.657 11.951 1.00 53.47 92 ASN A N 1
ATOM 682 C CA . ASN A 1 92 ? -19.361 -4.753 12.939 1.00 53.47 92 ASN A CA 1
ATOM 683 C C . ASN A 1 92 ? -18.411 -5.932 12.608 1.00 53.47 92 ASN A C 1
ATOM 685 O O . ASN A 1 92 ? -18.345 -6.885 13.376 1.00 53.47 92 ASN A O 1
ATOM 689 N N . LYS A 1 93 ? -17.687 -5.960 11.471 1.00 51.78 93 LYS A N 1
ATOM 690 C CA . LYS A 1 93 ? -16.865 -7.152 11.101 1.00 51.78 93 LYS A CA 1
ATOM 691 C C . LYS A 1 93 ? -15.465 -6.890 10.539 1.00 51.78 93 LYS A C 1
ATOM 693 O O . LYS A 1 93 ? -14.676 -7.827 10.457 1.00 51.78 93 LYS A O 1
ATOM 698 N N . CYS A 1 94 ? -15.112 -5.654 10.191 1.00 54.97 94 CYS A N 1
ATOM 699 C CA . CYS A 1 94 ? -13.784 -5.365 9.633 1.00 54.97 94 CYS A CA 1
ATOM 700 C C . CYS A 1 94 ? -12.666 -5.259 10.673 1.00 54.97 94 CYS A C 1
ATOM 702 O O . CYS A 1 94 ? -11.529 -5.568 10.335 1.00 54.97 94 CYS A O 1
ATOM 704 N N . LEU A 1 95 ? -12.973 -4.921 11.931 1.00 52.03 95 LEU A N 1
ATOM 705 C CA . LEU A 1 95 ? -11.993 -4.944 13.029 1.00 52.03 95 LEU A CA 1
ATOM 706 C C . LEU A 1 95 ? -11.336 -6.328 13.168 1.00 52.03 95 LEU A C 1
ATOM 708 O O . LEU A 1 95 ? -10.121 -6.431 13.298 1.00 52.03 95 LEU A O 1
ATOM 712 N N . LEU A 1 96 ? -12.133 -7.392 13.036 1.00 59.97 96 LEU A N 1
ATOM 713 C CA . LEU A 1 96 ? -11.652 -8.773 13.054 1.00 59.97 96 LEU A CA 1
ATOM 714 C C . LEU A 1 96 ? -10.835 -9.121 11.798 1.00 59.97 96 LEU A C 1
ATOM 716 O O . LEU A 1 96 ? -9.838 -9.830 11.882 1.00 59.97 96 LEU A O 1
ATOM 720 N N . MET A 1 97 ? -11.235 -8.596 10.635 1.00 64.44 97 MET A N 1
ATOM 721 C CA . MET A 1 97 ? -10.548 -8.841 9.363 1.00 64.44 97 MET A CA 1
ATOM 722 C C . MET A 1 97 ? -9.164 -8.170 9.319 1.00 64.44 97 MET A C 1
ATOM 724 O O . MET A 1 97 ? -8.204 -8.773 8.851 1.00 64.44 97 MET A O 1
ATOM 728 N N . PHE A 1 98 ? -9.048 -6.954 9.859 1.00 66.12 98 PHE A N 1
ATOM 729 C CA . PHE A 1 98 ? -7.781 -6.231 9.984 1.00 66.12 98 PHE A CA 1
ATOM 730 C C . PHE A 1 98 ? -6.847 -6.897 10.997 1.00 66.12 98 PHE A C 1
ATOM 732 O O . PHE A 1 98 ? -5.666 -7.077 10.717 1.00 66.12 98 PHE A O 1
ATOM 739 N N . PHE A 1 99 ? -7.391 -7.325 12.140 1.00 68.94 99 PHE A N 1
ATOM 740 C CA . PHE A 1 99 ? -6.644 -8.079 13.146 1.00 68.94 99 PHE A CA 1
ATOM 741 C C . PHE A 1 99 ? -6.056 -9.366 12.555 1.00 68.94 99 PHE A C 1
ATOM 743 O O . PHE A 1 99 ? -4.883 -9.666 12.749 1.00 68.94 99 PHE A O 1
ATOM 750 N N . PHE A 1 100 ? -6.843 -10.086 11.757 1.00 72.06 100 PHE A N 1
ATOM 751 C CA . PHE A 1 100 ? -6.382 -11.287 11.070 1.00 72.06 100 PHE A CA 1
ATOM 752 C C . PHE A 1 100 ? -5.319 -10.987 10.000 1.00 72.06 100 PHE A C 1
ATOM 754 O O . PHE A 1 100 ? -4.303 -11.671 9.953 1.00 72.06 100 PHE A O 1
ATOM 761 N N . MET A 1 101 ? -5.510 -9.940 9.183 1.00 74.38 101 MET A N 1
ATOM 762 C CA . MET A 1 101 ? -4.524 -9.500 8.180 1.00 74.38 101 MET A CA 1
ATOM 763 C C . MET A 1 101 ? -3.183 -9.119 8.811 1.00 74.38 101 MET A C 1
ATOM 765 O O . MET A 1 101 ? -2.139 -9.538 8.324 1.00 74.38 101 MET A O 1
ATOM 769 N N . LEU A 1 102 ? -3.203 -8.365 9.911 1.00 70.25 102 LEU A N 1
ATOM 770 C CA . LEU A 1 102 ? -1.994 -7.976 10.636 1.00 70.25 102 LEU A CA 1
ATOM 771 C C . LEU A 1 102 ? -1.233 -9.184 11.179 1.00 70.25 102 LEU A C 1
ATOM 773 O O . LEU A 1 102 ? -0.027 -9.279 10.974 1.00 70.25 102 LEU A O 1
ATOM 777 N N . ILE A 1 103 ? -1.932 -10.114 11.834 1.00 81.25 103 ILE A N 1
ATOM 778 C CA . ILE A 1 103 ? -1.318 -11.339 12.363 1.00 81.25 103 ILE A CA 1
ATOM 779 C C . ILE A 1 103 ? -0.694 -12.162 11.227 1.00 81.25 103 ILE A C 1
ATOM 781 O O . ILE A 1 103 ? 0.420 -12.656 11.372 1.00 81.25 103 ILE A O 1
ATOM 785 N N . LEU A 1 104 ? -1.374 -12.268 10.084 1.00 78.19 104 LEU A N 1
ATOM 786 C CA . LEU A 1 104 ? -0.890 -13.008 8.916 1.00 78.19 104 LEU A CA 1
ATOM 787 C C . LEU A 1 104 ? 0.372 -12.359 8.320 1.00 78.19 104 LEU A C 1
ATOM 789 O O . LEU A 1 104 ? 1.348 -13.051 8.042 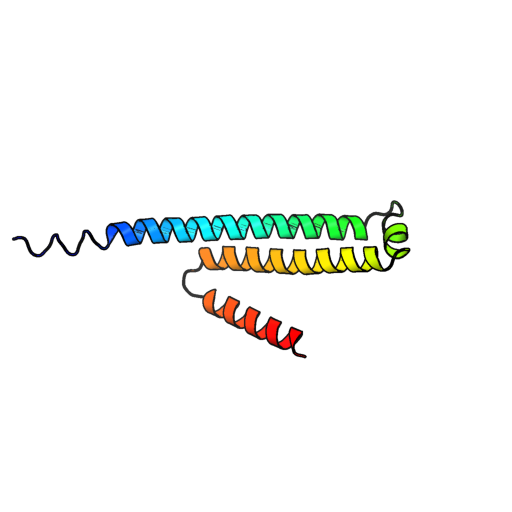1.00 78.19 104 LEU A O 1
ATOM 793 N N . VAL A 1 105 ? 0.384 -11.031 8.170 1.00 77.31 105 VAL A N 1
ATOM 794 C CA . VAL A 1 105 ? 1.554 -10.293 7.665 1.00 77.31 105 VAL A CA 1
ATOM 795 C C . VAL A 1 105 ? 2.745 -10.418 8.611 1.00 77.31 105 VAL A C 1
ATOM 797 O O . VAL A 1 105 ? 3.854 -10.644 8.141 1.00 77.31 105 VAL A O 1
ATOM 800 N N . ILE A 1 106 ? 2.530 -10.311 9.925 1.00 83.31 106 ILE A N 1
ATOM 801 C CA . ILE A 1 106 ? 3.594 -10.495 10.923 1.00 83.31 106 ILE A CA 1
ATOM 802 C C . ILE A 1 106 ? 4.179 -11.904 10.815 1.00 83.31 106 ILE A C 1
ATOM 804 O O . ILE A 1 106 ? 5.391 -12.053 10.724 1.00 83.31 106 ILE A O 1
ATOM 808 N N . PHE A 1 107 ? 3.329 -12.927 10.720 1.00 83.12 107 PHE A N 1
ATOM 809 C CA . PHE A 1 107 ? 3.780 -14.309 10.575 1.00 83.12 107 PHE A CA 1
ATOM 810 C C . PHE A 1 107 ? 4.597 -14.534 9.293 1.00 83.12 107 PHE A C 1
ATOM 812 O O . PHE A 1 107 ? 5.593 -15.242 9.324 1.00 83.12 107 PHE A O 1
ATOM 819 N N . LEU A 1 108 ? 4.207 -13.919 8.172 1.00 80.25 108 LEU A N 1
ATOM 820 C CA . LEU A 1 108 ? 4.951 -13.991 6.906 1.00 80.25 108 LEU A CA 1
ATOM 821 C C . LEU A 1 108 ? 6.259 -13.192 6.906 1.00 80.25 108 LEU A C 1
ATOM 823 O O . LEU A 1 108 ? 7.140 -13.494 6.113 1.00 80.25 108 LEU A O 1
ATOM 827 N N . ALA A 1 109 ? 6.350 -12.134 7.710 1.00 75.12 109 ALA A N 1
ATOM 828 C CA . ALA A 1 109 ? 7.551 -11.311 7.816 1.00 75.12 109 ALA A CA 1
ATOM 829 C C . ALA A 1 109 ? 8.580 -11.903 8.792 1.00 75.12 109 ALA A C 1
ATOM 831 O O . ALA A 1 109 ? 9.768 -11.605 8.683 1.00 75.12 109 ALA A O 1
ATOM 832 N N . GLU A 1 110 ? 8.112 -12.682 9.766 1.00 80.50 110 GLU A N 1
ATOM 833 C CA . GLU A 1 110 ? 8.934 -13.309 10.803 1.00 80.50 110 GLU A CA 1
ATOM 834 C C . GLU A 1 110 ? 9.417 -14.719 10.417 1.00 80.50 110 GLU A C 1
ATOM 836 O O . GLU A 1 110 ? 10.467 -15.147 10.897 1.00 80.50 110 GLU A O 1
ATOM 841 N N . LEU A 1 111 ? 8.676 -15.423 9.552 1.00 72.56 111 LEU A N 1
ATOM 842 C CA . LEU A 1 111 ? 9.037 -16.727 8.977 1.00 72.56 111 LEU A CA 1
ATOM 843 C C . LEU A 1 111 ? 10.024 -16.591 7.806 1.00 72.56 111 LEU A C 1
ATOM 845 O O . LEU A 1 111 ? 10.970 -17.410 7.753 1.00 72.56 111 LEU A O 1
#

Sequence (111 aa):
MGLGEASARGTAMDGDCLSCIKYLMFLFNFLIFLGGSFLLGVGVWVLVDPTGFREIVAANPLFFTGVYIILAMGAMLFLLGFLGCCGAIRENKCLLMFFFMLILVIFLAEL

Radius of gyration: 21.79 Å; chains: 1; bounding box: 57×39×62 Å

Foldseek 3Di:
DPPPPVVVVVVVVVVVVVVVVLVVLLVVLQVLLVVLVVLLVVLVCCCPPPPCSVVVQVVDVVSVVVSVVSNVSSVVSNVSSVLSNVCSVDVPPSVVVVVVVVVVVVVVVVD

Secondary structure (DSSP, 8-state):
--TTSSSSSSSHHHHHHHHHHHHHHHHHHHHHHHHHHHHHHHHHHHHH-TTTHHHHHHTSHHHHHHHHHHHHHHHHHHHHHHHHHHHHH-TTTHHHHHHHHHHHHHHHHH-